Protein AF-A0A1H2XBK6-F1 (afdb_monomer_lite)

Sequence (37 aa):
MAYSLDFRRKVLSVRKKEGLTIAEVAARFDIGVASVT

pLDDT: mean 88.72, std 6.71, range [61.41, 94.62]

Organism: NCBI:txid44574

Structure (mmCIF, N/CA/C/O backbone):
data_AF-A0A1H2XBK6-F1
#
_entry.id   AF-A0A1H2XBK6-F1
#
loop_
_atom_site.group_PDB
_atom_site.id
_atom_site.type_symbol
_atom_site.label_atom_id
_atom_site.label_alt_id
_atom_site.label_comp_id
_atom_site.label_asym_id
_atom_site.label_entity_id
_atom_site.label_seq_id
_atom_site.pdbx_PDB_ins_code
_atom_site.Cartn_x
_atom_site.Cartn_y
_atom_site.Cartn_z
_atom_site.occupancy
_atom_site.B_iso_or_equiv
_atom_site.auth_seq_id
_atom_site.auth_comp_id
_atom_site.auth_asym_id
_atom_site.auth_atom_id
_atom_site.pdbx_PDB_model_num
ATOM 1 N N . MET A 1 1 ? 10.440 -1.959 -13.829 1.00 61.41 1 MET A N 1
ATOM 2 C CA . MET A 1 1 ? 11.194 -0.998 -12.996 1.00 61.41 1 MET A CA 1
ATOM 3 C C . MET A 1 1 ? 10.805 -1.218 -11.549 1.00 61.41 1 MET A C 1
ATOM 5 O O . MET A 1 1 ? 9.619 -1.361 -11.288 1.00 61.41 1 MET A O 1
ATOM 9 N N . ALA A 1 2 ? 11.770 -1.318 -10.638 1.00 72.75 2 ALA A N 1
ATOM 10 C CA . ALA A 1 2 ? 11.491 -1.461 -9.212 1.00 72.75 2 ALA A CA 1
ATOM 11 C C . ALA A 1 2 ? 11.570 -0.082 -8.550 1.00 72.75 2 ALA A C 1
ATOM 13 O O . ALA A 1 2 ? 12.556 0.631 -8.733 1.00 72.75 2 ALA A O 1
ATOM 14 N N . TYR A 1 3 ? 10.535 0.297 -7.802 1.00 82.94 3 TYR A N 1
ATOM 15 C CA . TYR A 1 3 ? 10.601 1.476 -6.946 1.00 82.94 3 TYR A CA 1
ATOM 16 C C . TYR A 1 3 ? 11.686 1.287 -5.882 1.00 82.94 3 TYR A C 1
ATOM 18 O O . TYR A 1 3 ? 11.956 0.164 -5.446 1.00 82.94 3 TYR A O 1
ATOM 26 N N . SER A 1 4 ? 12.306 2.385 -5.449 1.00 88.69 4 SER A N 1
ATOM 27 C CA . SER A 1 4 ? 13.312 2.333 -4.392 1.00 88.69 4 SER A CA 1
ATOM 28 C C . SER A 1 4 ? 12.722 1.812 -3.078 1.00 88.69 4 SER A C 1
ATOM 30 O O . SER A 1 4 ? 11.519 1.904 -2.806 1.00 88.69 4 SER A O 1
ATOM 32 N N . LEU A 1 5 ? 13.594 1.277 -2.225 1.00 87.62 5 L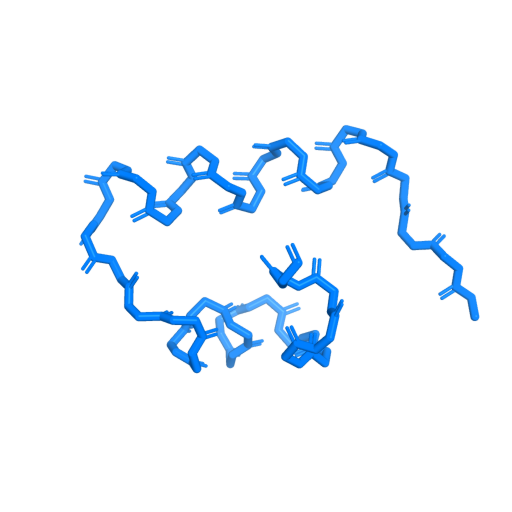EU A N 1
ATOM 33 C CA . LEU A 1 5 ? 13.199 0.731 -0.929 1.00 87.62 5 LEU A CA 1
ATOM 34 C C . LEU A 1 5 ? 12.585 1.815 -0.022 1.00 87.62 5 LEU A C 1
ATOM 36 O O . LEU A 1 5 ? 11.617 1.553 0.694 1.00 87.62 5 LEU A O 1
ATOM 40 N N . ASP A 1 6 ? 13.075 3.053 -0.122 1.00 91.19 6 ASP A N 1
ATOM 41 C CA . ASP A 1 6 ? 12.520 4.218 0.574 1.00 91.19 6 ASP A CA 1
ATOM 42 C C . ASP A 1 6 ? 11.106 4.569 0.113 1.00 91.19 6 ASP A C 1
ATOM 44 O O . ASP A 1 6 ? 10.241 4.868 0.941 1.00 91.19 6 ASP A O 1
ATOM 48 N N . PHE A 1 7 ? 10.830 4.467 -1.191 1.00 90.94 7 PHE A N 1
ATOM 49 C CA . PHE A 1 7 ? 9.482 4.671 -1.713 1.00 90.94 7 PHE A CA 1
ATOM 50 C C . PHE A 1 7 ? 8.513 3.642 -1.126 1.00 90.94 7 PHE A C 1
ATOM 52 O O . PHE A 1 7 ? 7.469 4.015 -0.589 1.00 90.94 7 PHE A O 1
ATOM 59 N N . ARG A 1 8 ? 8.891 2.356 -1.116 1.00 88.81 8 ARG A N 1
ATOM 60 C CA . ARG A 1 8 ? 8.060 1.298 -0.521 1.00 88.81 8 ARG A CA 1
ATOM 61 C C . ARG A 1 8 ? 7.818 1.534 0.973 1.00 88.81 8 ARG A C 1
ATOM 63 O O . ARG A 1 8 ? 6.690 1.388 1.441 1.00 88.81 8 ARG A O 1
ATOM 70 N N . ARG A 1 9 ? 8.841 1.963 1.724 1.00 91.69 9 ARG A N 1
ATOM 71 C CA . ARG A 1 9 ? 8.696 2.336 3.145 1.00 91.69 9 ARG A CA 1
ATOM 72 C C . ARG A 1 9 ? 7.709 3.487 3.336 1.00 91.69 9 ARG A C 1
ATOM 74 O O . ARG A 1 9 ? 6.862 3.409 4.222 1.00 91.69 9 ARG A O 1
ATOM 81 N N . LYS A 1 10 ? 7.771 4.525 2.498 1.00 92.88 10 LYS A N 1
ATOM 82 C CA . LYS A 1 10 ? 6.841 5.664 2.549 1.00 92.88 10 LYS A CA 1
ATOM 83 C C . LYS A 1 10 ? 5.400 5.230 2.276 1.00 92.88 10 LYS A C 1
ATOM 85 O O . LYS A 1 10 ? 4.512 5.574 3.053 1.00 92.88 10 LYS A O 1
ATOM 90 N N . VAL A 1 11 ? 5.182 4.439 1.227 1.00 92.06 11 VAL A N 1
ATOM 91 C CA . VAL A 1 11 ? 3.866 3.897 0.850 1.00 92.06 11 VAL A CA 1
ATOM 92 C C . VAL A 1 11 ? 3.257 3.078 1.995 1.00 92.06 11 VAL A C 1
ATOM 94 O O . VAL A 1 11 ? 2.102 3.289 2.366 1.00 92.06 11 VAL A O 1
ATOM 97 N N . LEU A 1 12 ? 4.044 2.201 2.627 1.00 91.00 12 LEU A N 1
ATOM 98 C CA . LEU A 1 12 ? 3.589 1.398 3.768 1.00 91.00 12 LEU A CA 1
ATOM 99 C C . LEU A 1 12 ? 3.289 2.240 5.015 1.00 91.00 12 LEU A C 1
ATOM 101 O O . LEU A 1 12 ? 2.319 1.959 5.721 1.00 91.00 12 LEU A O 1
ATOM 105 N N . SER A 1 13 ? 4.091 3.271 5.286 1.00 93.50 13 SER A N 1
ATOM 106 C CA . SER A 1 13 ? 3.842 4.202 6.391 1.00 93.50 13 SER A CA 1
ATOM 107 C C . SER A 1 13 ? 2.537 4.976 6.197 1.00 93.50 13 SER A C 1
ATOM 109 O O . SER A 1 13 ? 1.759 5.093 7.141 1.00 93.50 13 SER A O 1
ATOM 111 N N . VAL A 1 14 ? 2.254 5.443 4.977 1.00 92.50 14 VAL A N 1
ATOM 112 C CA . VAL A 1 14 ? 0.991 6.126 4.644 1.00 92.50 14 VAL A CA 1
ATOM 113 C C . VAL A 1 14 ? -0.193 5.169 4.762 1.00 92.50 14 VAL A C 1
ATOM 115 O O . VAL A 1 14 ? -1.176 5.514 5.413 1.00 92.50 14 VAL A O 1
ATOM 118 N N . ARG A 1 15 ? -0.069 3.935 4.251 1.00 92.94 15 ARG A N 1
ATOM 119 C CA . ARG A 1 15 ? -1.095 2.890 4.406 1.00 92.94 15 ARG A CA 1
ATOM 120 C C . ARG A 1 15 ? -1.476 2.676 5.870 1.00 92.94 15 ARG A C 1
ATOM 122 O O . ARG A 1 15 ? -2.654 2.653 6.200 1.00 92.94 15 ARG A O 1
ATOM 129 N N . LYS A 1 16 ? -0.477 2.519 6.748 1.00 93.06 16 LYS A N 1
ATOM 130 C CA . LYS A 1 16 ? -0.701 2.298 8.186 1.00 93.06 16 LYS A CA 1
ATOM 131 C C . LYS A 1 16 ? -1.296 3.520 8.878 1.00 93.06 16 LYS A C 1
ATOM 133 O O . LYS A 1 16 ? -2.160 3.357 9.728 1.00 93.06 16 LYS A O 1
ATOM 138 N N . LYS A 1 17 ? -0.824 4.722 8.537 1.00 94.62 17 LYS A N 1
ATOM 139 C CA . LYS A 1 17 ? -1.275 5.969 9.164 1.00 94.62 17 LYS A CA 1
ATOM 140 C C . LYS A 1 17 ? -2.726 6.297 8.820 1.00 94.62 17 LYS A C 1
ATOM 142 O O . LYS A 1 17 ? -3.444 6.812 9.666 1.00 94.62 17 LYS A O 1
ATOM 147 N N . GLU A 1 18 ? -3.130 6.019 7.587 1.00 92.19 18 GLU A N 1
ATOM 148 C CA . GLU A 1 18 ? -4.451 6.390 7.077 1.00 92.19 18 GLU A CA 1
ATOM 149 C C . GLU A 1 18 ? -5.445 5.221 7.048 1.00 92.19 18 GLU A C 1
ATOM 151 O O . GLU A 1 18 ? -6.604 5.419 6.708 1.00 92.19 18 GLU A O 1
ATOM 156 N N . GLY A 1 19 ? -5.020 4.006 7.414 1.00 92.56 19 GLY A N 1
ATOM 157 C CA . GLY A 1 19 ? -5.893 2.827 7.424 1.00 92.56 19 GLY A CA 1
ATOM 158 C C . GLY A 1 19 ? -6.367 2.396 6.032 1.00 92.56 19 GLY A C 1
ATOM 159 O O . GLY A 1 19 ? -7.372 1.703 5.919 1.00 92.56 19 GLY A O 1
ATOM 160 N N . LEU A 1 20 ? -5.652 2.809 4.982 1.00 91.81 20 LEU A N 1
ATOM 161 C CA . LEU A 1 20 ? -6.041 2.584 3.592 1.00 91.81 20 LEU A CA 1
ATOM 162 C C . LEU A 1 20 ? -5.880 1.117 3.189 1.00 91.81 20 LEU A C 1
ATOM 164 O O . LEU A 1 20 ? -4.936 0.426 3.593 1.00 91.81 20 LEU A O 1
ATOM 168 N N . THR A 1 21 ? -6.759 0.660 2.306 1.00 91.56 21 THR A N 1
ATOM 169 C CA . THR A 1 21 ? -6.618 -0.635 1.642 1.00 91.56 21 THR A CA 1
ATOM 170 C C . THR A 1 21 ? -5.479 -0.612 0.618 1.00 91.56 21 THR A C 1
ATOM 172 O O . THR A 1 21 ? -5.009 0.436 0.171 1.00 91.56 21 THR A O 1
ATOM 175 N N . ILE A 1 22 ? -5.012 -1.797 0.214 1.00 90.94 22 ILE A N 1
ATOM 176 C CA . ILE A 1 22 ? -3.940 -1.939 -0.784 1.00 90.94 22 ILE A CA 1
ATOM 177 C C . ILE A 1 22 ? -4.332 -1.264 -2.112 1.00 90.94 22 ILE A C 1
ATOM 179 O O . ILE A 1 22 ? -3.491 -0.618 -2.733 1.00 90.94 22 ILE A O 1
ATOM 183 N N . ALA A 1 23 ? -5.604 -1.362 -2.510 1.00 91.69 23 ALA A N 1
ATOM 184 C CA . ALA A 1 23 ? -6.123 -0.757 -3.734 1.00 91.69 23 ALA A CA 1
ATOM 185 C C . ALA A 1 23 ? -6.156 0.778 -3.663 1.00 91.69 23 ALA A C 1
ATOM 187 O O . ALA A 1 23 ? -5.743 1.442 -4.609 1.00 91.69 23 ALA A O 1
ATOM 188 N N . GLU A 1 24 ? -6.578 1.352 -2.534 1.00 93.12 24 GLU A N 1
ATOM 189 C CA . GLU A 1 24 ? -6.611 2.810 -2.349 1.00 93.12 24 GLU A CA 1
ATOM 190 C C . GLU A 1 24 ? -5.208 3.417 -2.335 1.00 93.12 24 GLU 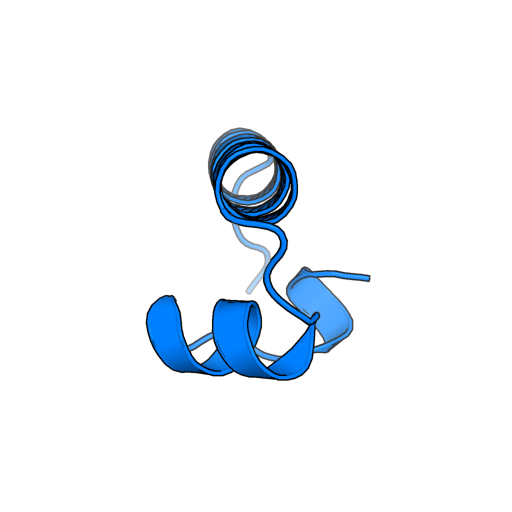A C 1
ATOM 192 O O . GLU A 1 24 ? -4.962 4.462 -2.935 1.00 93.12 24 GLU A O 1
ATOM 197 N N . VAL A 1 25 ? -4.258 2.740 -1.689 1.00 93.81 25 VAL A N 1
ATOM 198 C CA . VAL A 1 25 ? -2.851 3.148 -1.712 1.00 93.81 25 VAL A CA 1
ATOM 199 C C . VAL A 1 25 ? -2.280 3.043 -3.124 1.00 93.81 25 VAL A C 1
ATOM 201 O O . VAL A 1 25 ? -1.608 3.966 -3.575 1.00 93.81 25 VAL A O 1
ATOM 204 N N . ALA A 1 26 ? -2.565 1.951 -3.832 1.00 92.38 26 ALA A N 1
ATOM 205 C CA . ALA A 1 26 ? -2.134 1.762 -5.212 1.00 92.38 26 ALA A CA 1
ATOM 206 C C . ALA A 1 26 ? -2.656 2.881 -6.128 1.00 92.38 26 ALA A C 1
ATOM 208 O O . ALA A 1 26 ? -1.866 3.496 -6.838 1.00 92.38 26 ALA A O 1
ATOM 209 N N . ALA A 1 27 ? -3.946 3.217 -6.033 1.00 93.38 27 ALA A N 1
ATOM 210 C CA . ALA A 1 27 ? -4.559 4.299 -6.800 1.00 93.38 27 ALA A CA 1
ATOM 211 C C . ALA A 1 27 ? -3.985 5.680 -6.442 1.00 93.38 27 ALA A C 1
ATOM 213 O O . ALA A 1 27 ? -3.742 6.501 -7.320 1.00 93.38 27 ALA A O 1
ATOM 214 N N . ARG A 1 28 ? -3.716 5.943 -5.158 1.00 91.31 28 ARG A N 1
ATOM 215 C CA . ARG A 1 28 ? -3.179 7.235 -4.706 1.00 91.31 28 ARG A CA 1
ATOM 216 C C . ARG A 1 28 ? -1.747 7.496 -5.161 1.00 91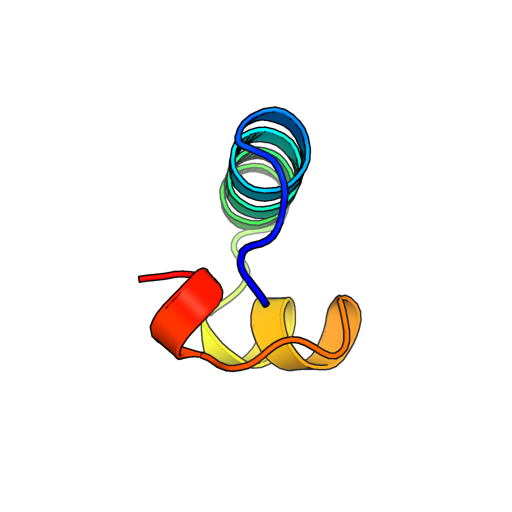.31 28 ARG A C 1
ATOM 218 O O . ARG A 1 28 ? -1.379 8.646 -5.384 1.00 91.31 28 ARG A O 1
ATOM 225 N N . PHE A 1 29 ? -0.929 6.451 -5.221 1.00 89.75 29 PHE A N 1
ATOM 226 C CA . PHE A 1 29 ? 0.468 6.547 -5.646 1.00 89.75 29 PHE A CA 1
ATOM 227 C C . PHE A 1 29 ? 0.669 6.197 -7.125 1.00 89.75 29 PHE A C 1
ATOM 229 O O . PHE A 1 29 ? 1.809 6.226 -7.580 1.00 89.75 29 PHE A O 1
ATOM 236 N N . ASP A 1 30 ? -0.415 5.882 -7.840 1.00 90.44 30 ASP A N 1
ATOM 237 C CA . ASP A 1 30 ? -0.417 5.412 -9.228 1.00 90.44 30 ASP A CA 1
ATOM 238 C C . ASP A 1 30 ? 0.592 4.270 -9.456 1.00 90.44 30 ASP A C 1
ATOM 240 O O . ASP A 1 30 ? 1.458 4.293 -10.332 1.00 90.44 30 ASP A O 1
ATOM 244 N N . ILE A 1 31 ? 0.532 3.277 -8.565 1.00 89.81 31 ILE A N 1
ATOM 245 C CA . ILE A 1 31 ? 1.413 2.107 -8.571 1.00 89.81 31 ILE A CA 1
ATOM 246 C C . ILE A 1 31 ? 0.604 0.824 -8.676 1.00 89.81 31 ILE A C 1
ATOM 248 O O . ILE A 1 31 ? -0.528 0.729 -8.209 1.00 89.81 31 ILE A O 1
ATOM 252 N N . GLY A 1 32 ? 1.218 -0.219 -9.231 1.00 89.56 32 GLY A N 1
ATOM 253 C CA . GLY A 1 32 ? 0.606 -1.543 -9.241 1.00 89.56 32 GLY A CA 1
ATOM 254 C C . GLY A 1 32 ? 0.413 -2.088 -7.822 1.00 89.56 32 GLY A C 1
ATOM 255 O O . GLY A 1 32 ? 1.292 -1.949 -6.972 1.00 89.56 32 GLY A O 1
ATOM 256 N N . VAL A 1 33 ? -0.697 -2.794 -7.591 1.00 87.19 33 VAL A N 1
ATOM 257 C CA . VAL A 1 33 ? -1.033 -3.463 -6.314 1.00 87.19 33 VAL A CA 1
ATOM 258 C C . VAL A 1 33 ? 0.115 -4.361 -5.824 1.00 87.19 33 VAL A C 1
ATOM 260 O O . VAL A 1 33 ? 0.442 -4.367 -4.639 1.00 87.19 33 VAL A O 1
ATOM 263 N N . ALA A 1 34 ? 0.813 -5.026 -6.751 1.00 85.69 34 ALA A N 1
ATOM 2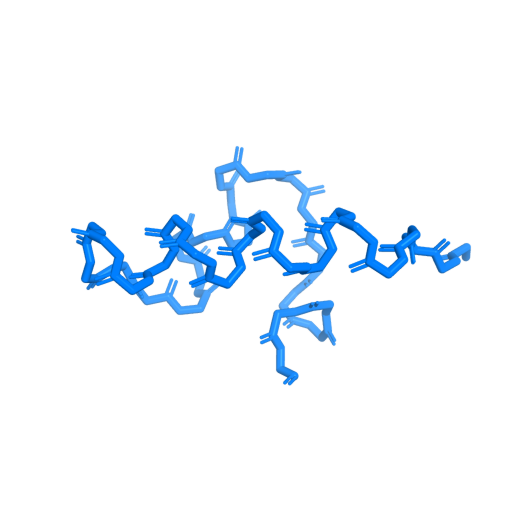64 C CA . ALA A 1 34 ? 1.985 -5.860 -6.471 1.00 85.69 34 ALA A CA 1
ATOM 265 C C . ALA A 1 34 ? 3.173 -5.096 -5.851 1.00 85.69 34 ALA A C 1
ATOM 267 O O . ALA A 1 34 ? 4.059 -5.707 -5.268 1.00 85.69 34 ALA A O 1
ATOM 268 N N . SER A 1 35 ? 3.209 -3.765 -5.963 1.00 81.56 35 SER A N 1
ATOM 269 C CA . SER A 1 35 ? 4.238 -2.926 -5.330 1.00 81.56 35 SER A CA 1
ATOM 270 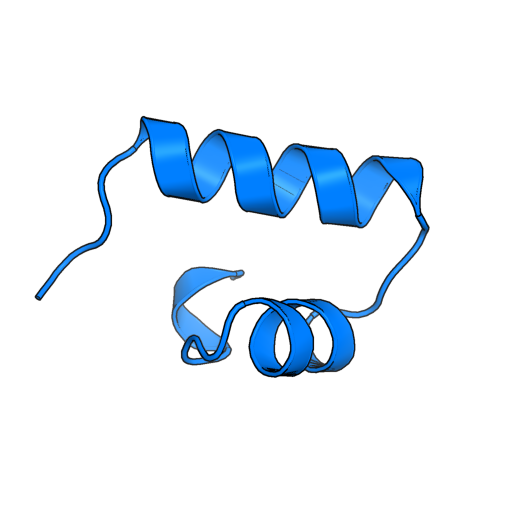C C . SER A 1 35 ? 3.925 -2.609 -3.860 1.00 81.56 35 SER A C 1
ATOM 272 O O . SER A 1 35 ? 4.795 -2.118 -3.138 1.00 81.56 35 SER A O 1
ATOM 274 N N . VAL A 1 36 ? 2.690 -2.873 -3.415 1.00 79.69 36 VAL A N 1
ATOM 275 C CA . VAL A 1 36 ? 2.184 -2.607 -2.055 1.00 79.69 36 VAL A CA 1
ATOM 276 C C . VAL A 1 36 ? 2.099 -3.892 -1.211 1.00 79.69 36 VAL A C 1
ATOM 278 O O . VAL A 1 36 ? 2.137 -3.810 0.022 1.00 79.69 36 VAL A O 1
ATOM 281 N N . THR A 1 37 ? 2.006 -5.057 -1.866 1.00 75.50 37 THR A N 1
ATOM 282 C CA . THR A 1 37 ? 2.130 -6.408 -1.283 1.00 75.50 37 THR A CA 1
ATOM 283 C C . THR A 1 37 ? 3.582 -6.713 -0.948 1.00 75.50 37 THR A C 1
ATOM 285 O O . THR A 1 37 ? 3.915 -6.782 0.254 1.00 75.50 37 THR A O 1
#

Secondary structure (DSSP, 8-state):
-PPPHHHHHHHHHHHHHHT--HHHHHHHHT--GGGT-

Foldseek 3Di:
DADDPVVLVVLQVCCVVVVDDLVVSCVVVVHDSVSND

Radius of gyration: 8.91 Å; chains: 1; bounding box: 20×14×22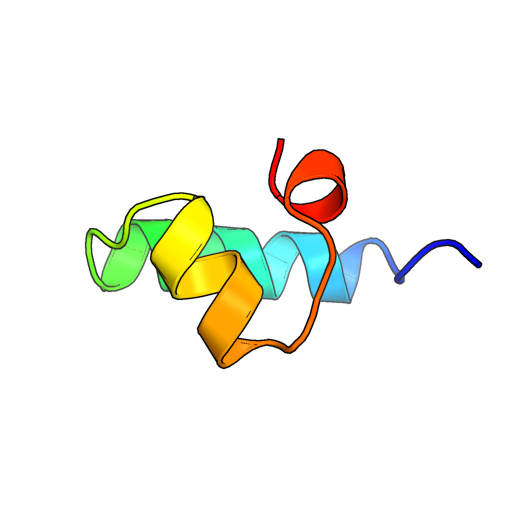 Å